Protein AF-A0A1V4V7P9-F1 (afdb_monomer_lite)

Foldseek 3Di:
DFAWKAFPVRDIDGAALWAWDDDPQIWIAGPVGDIGSDDDDSVVGDNDLRSRLVRLVVQLVVLVVVLVVLVVCVVVVVVVVVVPDDDCPVVVVVVVVSVVVNVVSVVSNVVSVLSNVQSVCCVPPCDGPNTHMDTD

Radius of gyration: 19.75 Å; chains: 1; bounding box: 47×35×51 Å

Sequence (136 aa):
MALSLRLATGEIRTYRTSYPSWGENPSYHTECGKLWPNCPEQKEECDHLECALRAAKKEATQCLMFLVFCLLISIVGRASLLGIISEGGWLILILIFNVLIFIFMIYALYKERQEMNELSEYKNRGTIGGIKAFKI

Structure (mmCIF, N/CA/C/O backbone):
data_AF-A0A1V4V7P9-F1
#
_entry.id   AF-A0A1V4V7P9-F1
#
loop_
_atom_site.group_PDB
_atom_site.id
_atom_site.type_symbol
_atom_site.label_atom_id
_atom_site.label_alt_id
_atom_site.label_comp_id
_atom_site.label_asym_id
_atom_site.label_entity_id
_atom_site.label_seq_id
_atom_site.pdbx_PDB_ins_code
_atom_site.Cartn_x
_atom_site.Cartn_y
_atom_site.Cartn_z
_atom_site.occupancy
_atom_site.B_iso_or_equiv
_atom_site.auth_seq_id
_atom_site.auth_comp_id
_atom_site.auth_asym_id
_atom_site.auth_atom_id
_atom_site.pdbx_PDB_model_num
ATOM 1 N N . MET A 1 1 ? -2.172 4.739 16.761 1.00 70.56 1 MET A N 1
ATOM 2 C CA . MET A 1 1 ? -2.519 3.389 16.304 1.00 70.56 1 MET A CA 1
ATOM 3 C C . MET A 1 1 ? -3.038 3.479 14.887 1.00 70.56 1 MET A C 1
ATOM 5 O O . MET A 1 1 ? -3.922 4.286 14.653 1.00 70.56 1 MET A O 1
ATOM 9 N N . ALA A 1 2 ? -2.490 2.685 13.973 1.00 82.06 2 ALA A N 1
ATOM 10 C CA . ALA A 1 2 ? -2.982 2.505 12.616 1.00 82.06 2 ALA A CA 1
ATOM 11 C C . ALA A 1 2 ? -4.371 1.853 12.632 1.00 82.06 2 ALA A C 1
ATOM 13 O O . ALA A 1 2 ? -4.731 1.153 13.587 1.00 82.06 2 ALA A O 1
ATOM 14 N N . LEU A 1 3 ? -5.148 2.062 11.570 1.00 88.94 3 LEU A N 1
ATOM 15 C CA . LEU A 1 3 ? -6.485 1.492 11.466 1.00 88.94 3 LEU A CA 1
ATOM 16 C C . LEU A 1 3 ? -6.389 -0.035 11.404 1.00 88.94 3 LEU A C 1
ATOM 18 O O . LEU A 1 3 ? -5.845 -0.595 10.454 1.00 88.94 3 LEU A O 1
ATOM 22 N N . SER A 1 4 ? -6.957 -0.700 12.405 1.00 91.19 4 SER A N 1
ATOM 23 C CA . SER A 1 4 ? -6.986 -2.156 12.498 1.00 91.19 4 SER A CA 1
ATOM 24 C C . SER A 1 4 ? -8.428 -2.642 12.400 1.00 91.19 4 SER A C 1
ATOM 26 O O . SER A 1 4 ? -9.297 -2.211 13.159 1.00 91.19 4 SER A O 1
ATOM 28 N N . LEU A 1 5 ? -8.697 -3.523 11.439 1.00 91.38 5 LEU A N 1
ATOM 29 C CA . LEU A 1 5 ? -10.010 -4.113 11.203 1.00 91.38 5 LEU A CA 1
ATOM 30 C C . LEU A 1 5 ? -9.922 -5.620 11.435 1.00 91.38 5 LEU A C 1
ATOM 32 O O . LEU A 1 5 ? -9.127 -6.315 10.804 1.00 91.38 5 LEU A O 1
ATOM 36 N N . ARG A 1 6 ? -10.748 -6.134 12.346 1.00 93.12 6 ARG A N 1
ATOM 37 C CA . ARG A 1 6 ? -10.876 -7.563 12.621 1.00 93.12 6 ARG A CA 1
ATOM 38 C C . ARG A 1 6 ? -12.047 -8.136 11.837 1.00 93.12 6 ARG A C 1
ATOM 40 O O . ARG A 1 6 ? -13.188 -7.721 12.035 1.00 93.12 6 ARG A O 1
ATOM 47 N N . LEU A 1 7 ? -11.778 -9.103 10.972 1.00 92.50 7 LEU A N 1
ATOM 48 C CA . LEU A 1 7 ? -12.803 -9.863 10.270 1.00 92.50 7 LEU A CA 1
ATOM 49 C C . LEU A 1 7 ? -13.509 -10.815 11.246 1.00 92.50 7 LEU A C 1
ATOM 51 O O . LEU A 1 7 ? -12.924 -11.276 12.228 1.00 92.50 7 LEU A O 1
ATOM 55 N N . ALA A 1 8 ? -14.757 -11.175 10.948 1.00 90.81 8 ALA A N 1
ATOM 56 C CA . ALA A 1 8 ? -15.519 -12.169 11.708 1.00 90.81 8 ALA A CA 1
ATOM 57 C C . ALA A 1 8 ? -14.839 -13.553 11.745 1.00 90.81 8 ALA A C 1
ATOM 59 O O . ALA A 1 8 ? -15.087 -14.335 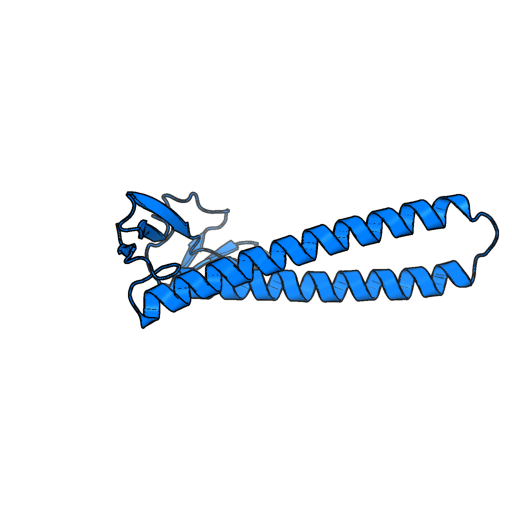12.657 1.00 90.81 8 ALA A O 1
ATOM 60 N N . THR A 1 9 ? -13.948 -13.835 10.790 1.00 91.00 9 THR A N 1
ATOM 61 C CA . THR A 1 9 ? -13.082 -15.025 10.766 1.00 91.00 9 THR A CA 1
ATOM 62 C C . THR A 1 9 ? -11.982 -14.999 11.831 1.00 91.00 9 THR A C 1
ATOM 64 O O . THR A 1 9 ? -11.356 -16.021 12.088 1.00 91.00 9 THR A O 1
ATOM 67 N N . GLY A 1 10 ? -11.734 -13.846 12.457 1.00 89.69 10 GLY A N 1
ATOM 68 C CA . GLY A 1 10 ? -10.667 -13.631 13.430 1.00 89.69 10 GLY A CA 1
ATOM 69 C C . GLY A 1 10 ? -9.395 -13.013 12.847 1.00 89.69 10 GLY A C 1
ATOM 70 O O . GLY A 1 10 ? -8.548 -12.588 13.630 1.00 89.69 10 GLY A O 1
ATOM 71 N N . GLU A 1 11 ? -9.275 -12.911 11.520 1.00 92.75 11 GLU A N 1
ATOM 72 C CA . GLU A 1 11 ? -8.147 -12.256 10.842 1.00 92.75 11 GLU A CA 1
ATOM 73 C C . GLU A 1 11 ? -8.128 -10.752 11.150 1.00 92.75 11 GLU A C 1
ATOM 75 O O . GLU A 1 11 ? -9.165 -10.091 11.106 1.00 92.75 11 GLU A O 1
ATOM 80 N N . ILE A 1 12 ? -6.953 -10.208 11.469 1.00 91.94 12 ILE A N 1
ATOM 81 C CA . ILE A 1 12 ? -6.759 -8.777 11.720 1.00 91.94 12 ILE A CA 1
ATOM 82 C C . ILE A 1 12 ? -5.987 -8.189 10.547 1.00 91.94 12 ILE A C 1
ATOM 84 O O . ILE A 1 12 ? -4.884 -8.639 10.241 1.00 91.94 12 ILE A O 1
ATOM 88 N N . ARG A 1 13 ? -6.556 -7.159 9.923 1.00 89.88 13 ARG A N 1
ATOM 89 C CA . ARG A 1 13 ? -5.915 -6.381 8.863 1.00 89.88 13 ARG A CA 1
ATOM 90 C C . ARG A 1 13 ? -5.586 -4.993 9.364 1.00 89.88 13 ARG A C 1
ATOM 92 O O . ARG A 1 13 ? -6.443 -4.321 9.936 1.00 89.88 13 ARG A O 1
ATOM 99 N N . THR A 1 14 ? -4.346 -4.578 9.153 1.00 90.75 14 THR A N 1
ATOM 100 C CA . THR A 1 14 ? -3.857 -3.256 9.530 1.00 90.75 14 THR A CA 1
ATOM 101 C C . THR A 1 14 ? -3.612 -2.433 8.277 1.00 90.75 14 THR A C 1
ATOM 103 O O . THR A 1 14 ? -2.972 -2.893 7.334 1.00 90.75 14 THR A O 1
ATOM 106 N N . TYR A 1 15 ? -4.139 -1.215 8.269 1.00 90.81 15 TYR A N 1
ATOM 107 C CA . TYR A 1 15 ? -4.045 -0.292 7.146 1.00 90.81 15 TYR A CA 1
ATOM 108 C C . TYR A 1 15 ? -3.296 0.956 7.583 1.00 90.81 15 TYR A C 1
ATOM 110 O O . TYR A 1 15 ? -3.566 1.510 8.656 1.00 90.81 15 TYR A O 1
ATOM 118 N N . ARG A 1 16 ? -2.369 1.410 6.737 1.00 89.38 16 ARG A N 1
ATOM 119 C CA . ARG A 1 16 ? -1.677 2.676 6.960 1.00 89.38 16 ARG A CA 1
ATOM 120 C C . ARG A 1 16 ? -2.635 3.842 6.797 1.00 89.38 16 ARG A C 1
ATOM 122 O O . ARG A 1 16 ? -3.527 3.840 5.955 1.00 89.38 16 ARG A O 1
ATOM 129 N N . THR A 1 17 ? -2.426 4.852 7.622 1.00 91.69 17 THR A N 1
ATOM 130 C CA . THR A 1 17 ? -3.213 6.093 7.622 1.00 91.69 17 THR A CA 1
ATOM 131 C C . THR A 1 17 ? -2.378 7.324 7.327 1.00 91.69 17 THR A C 1
ATOM 133 O O . THR A 1 17 ? -2.924 8.388 7.025 1.00 91.69 17 THR A O 1
ATOM 136 N N . SER A 1 18 ? -1.057 7.175 7.402 1.00 90.94 18 SER A N 1
ATOM 137 C CA . SER A 1 18 ? -0.103 8.195 7.016 1.00 90.94 18 SER A CA 1
ATOM 138 C C . SER A 1 18 ? 0.239 8.066 5.533 1.00 90.94 18 SER A C 1
ATOM 140 O O . SER A 1 18 ? 0.248 6.974 4.971 1.00 90.94 18 SER A O 1
ATOM 142 N N . TYR A 1 19 ? 0.517 9.191 4.883 1.00 87.62 19 TYR A N 1
ATOM 143 C CA . TYR A 1 19 ? 1.035 9.206 3.521 1.00 87.62 19 TYR A CA 1
ATOM 144 C C . TYR A 1 19 ? 2.205 10.180 3.400 1.00 87.62 19 TYR A C 1
ATOM 146 O O . TYR A 1 19 ? 2.208 11.229 4.059 1.00 87.62 19 TYR A O 1
ATOM 154 N N . PRO A 1 20 ? 3.183 9.891 2.526 1.00 87.50 20 PRO A N 1
ATOM 155 C CA . PRO A 1 20 ? 4.318 10.774 2.344 1.00 87.50 20 PRO A CA 1
ATOM 156 C C . PRO A 1 20 ? 3.905 12.064 1.622 1.00 87.50 20 PRO A C 1
ATOM 158 O O . PRO A 1 20 ? 3.046 12.097 0.722 1.00 87.50 20 PRO A O 1
ATOM 161 N N . SER A 1 21 ? 4.541 13.154 2.024 1.00 85.56 21 SER A N 1
ATOM 162 C CA . SER A 1 21 ? 4.605 14.410 1.294 1.00 85.56 21 SER A CA 1
ATOM 163 C C . SER A 1 21 ? 6.049 14.636 0.882 1.00 85.56 21 SER A C 1
ATOM 165 O O . SER A 1 21 ? 6.949 14.703 1.719 1.00 85.56 21 SER A O 1
ATOM 167 N N . TRP A 1 22 ? 6.260 14.700 -0.428 1.00 79.06 22 TRP A N 1
ATOM 168 C CA . TRP A 1 22 ? 7.569 14.898 -1.030 1.00 79.06 22 TRP A CA 1
ATOM 169 C C . TRP A 1 22 ? 7.788 16.402 -1.214 1.00 79.06 22 TRP A C 1
ATOM 171 O O . TRP A 1 22 ? 7.005 17.062 -1.895 1.00 79.06 22 TRP A O 1
ATOM 181 N N . GLY A 1 23 ? 8.824 16.940 -0.578 1.00 76.00 23 GLY A N 1
ATOM 182 C CA . GLY A 1 23 ? 9.193 18.355 -0.599 1.00 76.00 23 GLY A CA 1
ATOM 183 C C . GLY A 1 23 ? 10.585 18.556 -0.003 1.00 76.00 23 GLY A C 1
ATOM 184 O O . GLY A 1 23 ? 11.276 17.578 0.275 1.00 76.00 23 GLY A O 1
ATOM 185 N N . GLU A 1 24 ? 10.979 19.812 0.215 1.00 75.94 24 GLU A N 1
ATOM 186 C CA . GLU A 1 24 ? 12.290 20.173 0.789 1.00 75.94 24 GLU A CA 1
ATOM 187 C C . GLU A 1 24 ? 12.526 19.518 2.164 1.00 75.94 24 GLU A C 1
ATOM 189 O O . GLU A 1 24 ? 13.648 19.144 2.486 1.00 75.94 24 GLU A O 1
ATOM 194 N N . ASN A 1 25 ? 11.445 19.275 2.917 1.00 80.75 25 ASN A N 1
ATOM 195 C CA . ASN A 1 25 ? 11.436 18.448 4.122 1.00 80.75 25 ASN A CA 1
ATOM 196 C C . ASN A 1 25 ? 10.408 17.312 3.965 1.00 80.75 25 ASN A C 1
ATOM 198 O O . ASN A 1 25 ? 9.205 17.557 4.146 1.00 80.75 25 ASN A O 1
ATOM 202 N N . PRO A 1 26 ? 10.833 16.084 3.599 1.00 83.81 26 PRO A N 1
ATOM 203 C CA . PRO A 1 26 ? 9.915 14.962 3.477 1.00 83.81 26 P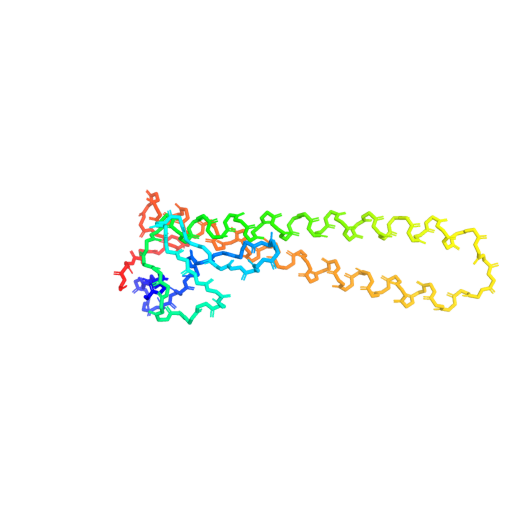RO A CA 1
ATOM 204 C C . PRO A 1 26 ? 9.259 14.700 4.830 1.00 83.81 26 PRO A C 1
ATOM 206 O O . PRO A 1 26 ? 9.929 14.598 5.852 1.00 83.81 26 PRO A O 1
ATOM 209 N N . SER A 1 27 ? 7.935 14.628 4.834 1.00 88.88 27 SER A N 1
ATOM 210 C CA . SER A 1 27 ? 7.149 14.427 6.050 1.00 88.88 27 SER A CA 1
ATOM 211 C C . SER A 1 27 ? 5.938 13.554 5.765 1.00 88.88 27 SER A C 1
ATOM 213 O O . SER A 1 27 ? 5.485 13.418 4.626 1.00 88.88 27 SER A O 1
ATOM 215 N N . TYR A 1 28 ? 5.428 12.920 6.811 1.00 87.62 28 TYR A N 1
ATOM 216 C CA . TYR A 1 28 ? 4.254 12.066 6.752 1.00 87.62 28 TYR A CA 1
ATOM 217 C C . TYR A 1 28 ? 3.064 12.833 7.291 1.00 87.62 28 TYR A C 1
ATOM 219 O O . TYR A 1 28 ? 3.125 13.413 8.373 1.00 87.62 28 TYR A O 1
ATOM 227 N N . HIS A 1 29 ? 1.978 12.832 6.530 1.00 89.56 29 HIS A N 1
ATOM 228 C CA . HIS A 1 29 ? 0.759 13.543 6.881 1.00 89.56 29 HIS A CA 1
ATOM 229 C C . HIS A 1 29 ? -0.403 12.570 6.984 1.00 89.56 29 HIS A C 1
ATOM 231 O O . HIS A 1 29 ? -0.449 11.545 6.307 1.00 89.56 29 HIS A O 1
ATOM 237 N N . THR A 1 30 ? -1.376 12.945 7.797 1.00 89.06 30 THR A N 1
ATOM 238 C CA . THR A 1 30 ? -2.712 12.349 7.812 1.00 89.06 30 THR A CA 1
ATOM 239 C C . THR A 1 30 ? -3.728 13.409 7.438 1.00 89.06 30 THR A C 1
ATOM 241 O O . THR A 1 30 ? -3.482 14.607 7.587 1.00 89.06 30 THR A O 1
ATOM 244 N N . GLU A 1 31 ? -4.904 12.976 6.997 1.00 87.25 31 GLU A N 1
ATOM 245 C CA . GLU A 1 31 ? -5.975 13.924 6.709 1.00 87.25 31 GLU A CA 1
ATOM 246 C C . GLU A 1 31 ? -6.481 14.634 7.975 1.00 87.25 31 GLU A 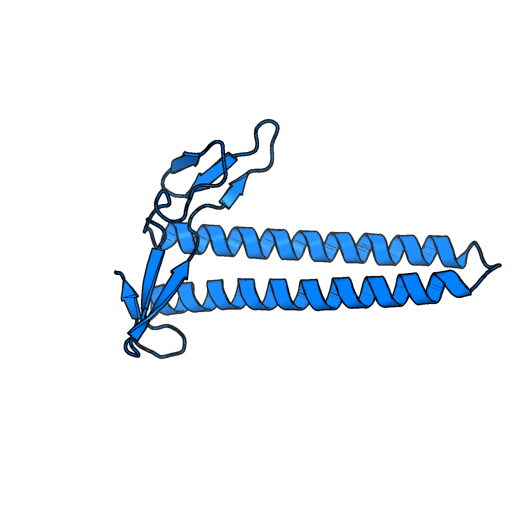C 1
ATOM 248 O O . GLU A 1 31 ? -6.831 15.808 7.935 1.00 87.25 31 GLU A O 1
ATOM 253 N N . CYS A 1 32 ? -6.424 13.967 9.131 1.00 87.62 32 CYS A N 1
ATOM 254 C CA . CYS A 1 32 ? -6.799 14.559 10.414 1.00 87.62 32 CYS A CA 1
ATOM 255 C C . CYS A 1 32 ? -5.781 15.580 10.960 1.00 87.62 32 CYS A C 1
ATOM 257 O O . CYS A 1 32 ? -5.877 15.973 12.119 1.00 87.62 32 CYS A O 1
ATOM 259 N N . GLY A 1 33 ? -4.783 15.981 10.166 1.00 86.75 33 GLY A N 1
ATOM 260 C CA . GLY A 1 33 ? -3.852 17.056 10.507 1.00 86.75 33 GLY A CA 1
ATOM 261 C C . GLY A 1 33 ? -2.650 16.644 11.359 1.00 86.75 33 GLY A C 1
ATOM 262 O O . GLY A 1 33 ? -1.887 17.517 11.766 1.00 86.75 33 GLY A O 1
ATOM 263 N N . LYS A 1 34 ? -2.429 15.346 11.620 1.00 87.50 34 LYS A N 1
ATOM 264 C CA . LYS A 1 34 ? -1.174 14.899 12.249 1.00 87.50 34 LYS A CA 1
ATOM 265 C C . LYS A 1 34 ? -0.045 14.882 11.225 1.00 87.50 34 LYS A C 1
ATOM 267 O O . LYS A 1 34 ? -0.252 14.454 10.083 1.00 87.50 34 LYS A O 1
ATOM 272 N N . LEU A 1 35 ? 1.130 15.315 11.674 1.00 89.75 35 LEU A N 1
ATOM 273 C CA . LEU A 1 35 ? 2.347 15.419 10.886 1.00 89.75 35 LEU A CA 1
ATOM 274 C C . LEU A 1 35 ? 3.507 14.766 11.634 1.00 89.75 35 LEU A C 1
ATOM 276 O O . LEU A 1 35 ? 3.686 15.011 12.826 1.00 89.75 35 LEU A O 1
ATOM 280 N N . TRP A 1 36 ? 4.304 13.982 10.916 1.00 90.69 36 TRP A N 1
ATOM 281 C CA . TRP A 1 36 ? 5.534 13.389 11.428 1.00 90.69 36 TRP A CA 1
ATOM 282 C C . TRP A 1 36 ? 6.710 13.736 10.514 1.00 90.69 36 TRP A C 1
ATOM 284 O O . TRP A 1 36 ? 6.568 13.676 9.291 1.00 90.69 36 TRP A O 1
ATOM 294 N N . PRO A 1 37 ? 7.880 14.077 11.080 1.00 87.81 37 PRO A N 1
ATOM 295 C CA . PRO A 1 37 ? 9.086 14.315 10.290 1.00 87.81 37 PRO A CA 1
ATOM 296 C C . PRO A 1 37 ? 9.644 13.019 9.685 1.00 87.81 37 PRO A C 1
ATOM 298 O O . PRO A 1 37 ? 10.243 13.047 8.620 1.00 87.81 37 PRO A O 1
ATOM 301 N N . ASN A 1 38 ? 9.415 11.878 10.338 1.00 87.38 38 ASN A N 1
ATOM 302 C CA . ASN A 1 38 ? 9.860 10.559 9.893 1.00 87.38 38 ASN A CA 1
ATOM 303 C C . ASN A 1 38 ? 8.661 9.638 9.652 1.00 87.38 38 ASN A C 1
ATOM 305 O O . ASN A 1 38 ? 7.543 9.957 10.054 1.00 87.38 38 ASN A O 1
ATOM 309 N N . CYS A 1 39 ? 8.906 8.494 9.004 1.00 85.25 39 CYS A N 1
ATOM 310 C CA . CYS A 1 39 ? 7.895 7.451 8.827 1.00 85.25 39 CYS A CA 1
ATOM 311 C C . CYS A 1 39 ? 7.392 7.004 10.209 1.00 85.25 39 CYS A C 1
ATOM 313 O O . CYS A 1 39 ? 8.203 6.476 10.976 1.00 85.25 39 CYS A O 1
ATOM 315 N N . PRO A 1 40 ? 6.113 7.247 10.553 1.00 87.31 40 PRO A N 1
ATOM 316 C CA . PRO A 1 40 ? 5.597 6.901 11.866 1.00 87.31 40 PRO A CA 1
ATOM 317 C C . PRO A 1 40 ? 5.525 5.385 12.019 1.00 87.31 40 PRO A C 1
ATOM 319 O O . PRO A 1 40 ? 5.230 4.650 11.070 1.00 87.31 40 PRO A O 1
ATOM 322 N N . GLU A 1 41 ? 5.745 4.899 13.236 1.00 87.75 41 GLU A N 1
ATOM 323 C CA . GLU A 1 41 ? 5.444 3.501 13.525 1.00 87.75 41 GLU A CA 1
ATOM 324 C C . GLU A 1 41 ? 3.927 3.266 13.482 1.00 87.75 41 GLU A C 1
ATOM 326 O O . GLU A 1 41 ? 3.127 4.153 13.791 1.00 87.75 41 GLU A O 1
ATOM 331 N N . GLN A 1 42 ? 3.498 2.029 13.201 1.00 83.31 42 GLN A N 1
ATOM 332 C CA . GLN A 1 42 ? 2.070 1.665 13.189 1.00 83.31 42 GLN A CA 1
ATOM 333 C C . GLN A 1 42 ? 1.341 2.057 14.487 1.00 83.31 42 GLN A C 1
ATOM 335 O O . GLN A 1 42 ? 0.139 2.305 14.490 1.00 83.31 42 GLN A O 1
ATOM 340 N N . LYS A 1 43 ? 2.041 2.132 15.622 1.00 83.75 43 LYS A N 1
ATOM 341 C CA . LYS A 1 43 ? 1.450 2.534 16.907 1.00 83.75 43 LYS A CA 1
ATOM 342 C C . LYS A 1 43 ? 1.194 4.037 17.009 1.00 83.75 43 LYS A C 1
ATOM 344 O O . LYS A 1 43 ? 0.297 4.433 17.751 1.00 83.75 43 LYS A O 1
ATOM 349 N N . GLU A 1 44 ? 1.914 4.856 16.255 1.00 83.94 44 GLU A N 1
ATOM 350 C CA . GLU A 1 44 ? 1.856 6.322 16.306 1.00 83.94 44 GLU A CA 1
ATOM 351 C C . GLU A 1 44 ? 0.805 6.905 15.360 1.00 83.94 44 GLU A C 1
ATOM 353 O O . GLU A 1 44 ? 0.282 7.991 15.608 1.00 83.94 44 GLU A O 1
ATOM 358 N N . GLU A 1 45 ? 0.448 6.147 14.323 1.00 88.50 45 GLU A N 1
ATOM 359 C CA . GLU A 1 45 ? -0.542 6.506 13.304 1.00 88.50 45 GLU A CA 1
ATOM 360 C C . GLU A 1 45 ? -1.950 6.813 13.867 1.00 88.50 45 GLU A C 1
ATOM 362 O O . GLU A 1 45 ? -2.195 6.701 15.070 1.00 88.50 45 GLU A O 1
ATOM 367 N N . CYS A 1 46 ? -2.900 7.253 13.038 1.00 89.00 46 CYS A N 1
ATOM 368 C CA . CYS A 1 46 ? -4.288 7.456 13.470 1.00 89.00 46 CYS A CA 1
ATOM 369 C C . CYS A 1 46 ? -5.188 6.281 13.069 1.00 89.00 46 CYS A C 1
ATOM 371 O O . CYS A 1 46 ? -4.878 5.502 12.177 1.00 89.00 46 CYS A O 1
ATOM 373 N N . ASP A 1 47 ? -6.319 6.148 13.749 1.00 91.06 47 ASP A N 1
ATOM 374 C CA . ASP A 1 47 ? -7.287 5.063 13.577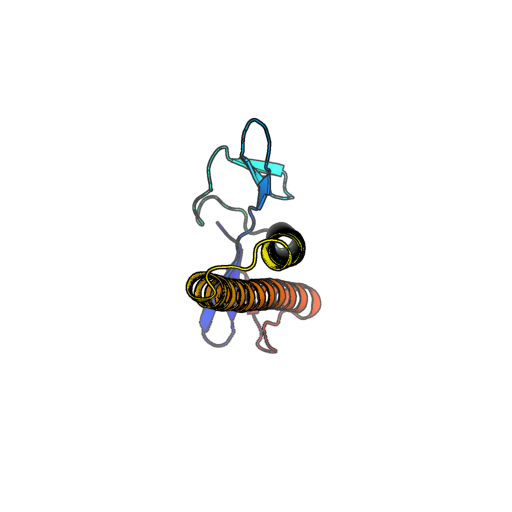 1.00 91.06 47 ASP A CA 1
ATOM 375 C C . ASP A 1 47 ? -8.526 5.535 12.790 1.00 91.06 47 ASP A C 1
ATOM 377 O O . ASP A 1 47 ? -9.592 4.910 12.810 1.00 91.06 47 ASP A O 1
ATOM 381 N N . HIS A 1 48 ? -8.416 6.677 12.111 1.00 91.31 48 HIS A N 1
ATOM 382 C CA . HIS A 1 48 ? -9.492 7.252 11.317 1.00 91.31 48 HIS A CA 1
ATOM 383 C C . HIS A 1 48 ? -9.596 6.540 9.965 1.00 91.31 48 HIS A C 1
ATOM 385 O O . HIS A 1 48 ? -8.644 6.518 9.183 1.00 91.31 48 HIS A O 1
ATOM 391 N N . LEU A 1 49 ? -10.790 6.025 9.654 1.00 90.12 49 LEU A N 1
ATOM 392 C CA . LEU A 1 49 ? -11.074 5.365 8.375 1.00 90.12 49 LEU A CA 1
ATOM 393 C C . LEU A 1 49 ? -10.817 6.284 7.171 1.00 90.12 49 LEU A C 1
ATOM 395 O O . LEU A 1 49 ? -10.328 5.838 6.137 1.00 90.12 49 LEU A O 1
ATOM 399 N N . GLU A 1 50 ? -11.118 7.574 7.308 1.00 90.75 50 GLU A N 1
ATOM 400 C CA . GLU A 1 50 ? -10.906 8.565 6.247 1.00 90.75 50 GLU A CA 1
ATOM 401 C C . GLU A 1 50 ? -9.418 8.785 5.958 1.00 90.75 50 GLU A C 1
ATOM 403 O O . GLU A 1 50 ? -9.021 8.847 4.794 1.00 90.75 50 GLU A O 1
ATOM 408 N N . CYS A 1 51 ? -8.577 8.778 6.999 1.00 90.44 51 CYS A N 1
ATOM 409 C CA . CYS A 1 51 ? -7.128 8.861 6.836 1.00 90.44 51 CYS A CA 1
ATOM 410 C C . CYS A 1 51 ? -6.575 7.624 6.116 1.00 90.44 51 CYS A C 1
ATOM 412 O O . CYS A 1 51 ? -5.774 7.785 5.199 1.00 90.44 51 CYS A O 1
ATOM 414 N N . ALA A 1 52 ? -7.058 6.420 6.450 1.00 90.56 52 ALA A N 1
ATOM 415 C CA . ALA A 1 52 ? -6.691 5.191 5.737 1.00 90.56 52 ALA A CA 1
ATOM 416 C C . ALA A 1 52 ? -7.088 5.238 4.252 1.00 90.56 52 ALA A C 1
ATOM 418 O O . ALA A 1 52 ? -6.277 4.967 3.370 1.00 90.56 52 ALA A O 1
ATOM 419 N N . LEU A 1 53 ? -8.325 5.656 3.953 1.00 91.25 53 LEU A N 1
ATOM 420 C CA . LEU A 1 53 ? -8.807 5.791 2.574 1.00 91.25 53 LEU A CA 1
ATOM 421 C C . LEU A 1 53 ? -7.988 6.805 1.773 1.00 91.25 53 LEU A C 1
ATOM 423 O O . LEU A 1 53 ? -7.686 6.585 0.598 1.00 91.25 53 LEU A O 1
ATOM 427 N N . ARG A 1 54 ? -7.648 7.938 2.393 1.00 91.12 54 ARG A N 1
ATOM 428 C CA . ARG A 1 54 ? -6.882 8.995 1.736 1.00 91.12 54 ARG A CA 1
ATOM 429 C C . ARG A 1 54 ? -5.428 8.587 1.514 1.00 91.12 54 ARG A C 1
ATOM 431 O O . ARG A 1 54 ? -4.900 8.901 0.446 1.00 91.12 54 ARG A O 1
ATOM 438 N N . ALA A 1 55 ? -4.825 7.862 2.456 1.00 90.12 55 ALA A N 1
ATOM 439 C CA . ALA A 1 55 ? -3.498 7.275 2.302 1.00 90.12 55 ALA A CA 1
ATOM 440 C C . ALA A 1 55 ? -3.460 6.283 1.130 1.00 90.12 55 ALA A C 1
ATOM 442 O O . ALA A 1 55 ? -2.746 6.543 0.160 1.00 90.12 55 ALA A O 1
ATOM 443 N N . ALA A 1 56 ? -4.336 5.272 1.132 1.00 89.25 56 ALA A N 1
ATOM 444 C CA . ALA A 1 56 ? -4.426 4.274 0.060 1.00 89.25 56 ALA A CA 1
ATOM 445 C C . ALA A 1 56 ? -4.668 4.911 -1.322 1.00 89.25 56 ALA A C 1
ATOM 447 O O . ALA A 1 56 ? -4.045 4.559 -2.323 1.00 89.25 56 ALA A O 1
ATOM 448 N N . LYS A 1 57 ? -5.535 5.933 -1.402 1.00 89.19 57 LYS A N 1
ATOM 449 C CA . LYS A 1 57 ? -5.761 6.667 -2.658 1.00 89.19 57 LYS A CA 1
ATOM 450 C C . LYS A 1 57 ? -4.493 7.371 -3.154 1.00 89.19 57 LYS A C 1
ATOM 452 O O . LYS A 1 57 ? -4.249 7.426 -4.365 1.00 89.19 57 LYS A O 1
ATOM 457 N N . LYS A 1 58 ? -3.711 7.959 -2.245 1.00 87.75 58 LYS A N 1
ATOM 458 C CA . LYS A 1 58 ? -2.490 8.688 -2.598 1.00 87.75 58 LYS A CA 1
ATOM 459 C C . LYS A 1 58 ? -1.389 7.726 -3.045 1.00 87.75 58 LYS A C 1
ATOM 461 O O . LYS A 1 58 ? -0.759 8.002 -4.064 1.00 87.75 58 LYS A O 1
ATOM 466 N N . GLU A 1 59 ? -1.227 6.596 -2.362 1.00 85.06 59 GLU A N 1
ATOM 467 C CA . GLU A 1 59 ? -0.276 5.535 -2.725 1.00 85.06 59 GLU A CA 1
ATOM 468 C C . GLU A 1 59 ? -0.611 4.920 -4.093 1.00 85.06 59 GLU A C 1
ATOM 470 O O . GLU A 1 59 ? 0.253 4.870 -4.973 1.00 85.06 59 GLU A O 1
ATOM 475 N N . ALA A 1 60 ? -1.885 4.605 -4.355 1.00 84.81 60 ALA A N 1
ATOM 476 C CA . ALA A 1 60 ? -2.331 4.133 -5.668 1.00 84.81 60 ALA A CA 1
ATOM 477 C C . ALA A 1 60 ? -2.037 5.145 -6.794 1.00 84.81 60 ALA A C 1
ATOM 479 O O . ALA A 1 60 ? -1.593 4.774 -7.883 1.00 84.81 60 ALA A O 1
ATOM 480 N N . THR A 1 61 ? -2.251 6.440 -6.534 1.00 85.69 61 THR A N 1
ATOM 481 C CA . THR A 1 61 ? -1.971 7.506 -7.512 1.00 85.69 61 THR A CA 1
ATOM 482 C C . THR A 1 61 ? -0.469 7.655 -7.764 1.00 85.69 61 THR A C 1
ATOM 484 O O . THR A 1 61 ? -0.053 7.828 -8.908 1.00 85.69 61 THR A O 1
ATOM 487 N N . GLN A 1 62 ? 0.357 7.560 -6.719 1.00 83.06 62 GLN A N 1
ATOM 488 C CA . GLN A 1 62 ? 1.816 7.604 -6.840 1.00 83.06 62 GLN A CA 1
ATOM 489 C C . GLN A 1 62 ? 2.357 6.406 -7.627 1.00 83.06 62 GLN A C 1
ATOM 491 O O . GLN A 1 62 ? 3.148 6.604 -8.549 1.00 83.06 62 GLN A O 1
ATOM 496 N N . CYS A 1 63 ? 1.876 5.192 -7.346 1.00 82.94 63 CYS A N 1
ATOM 497 C CA . CYS A 1 63 ? 2.226 4.001 -8.122 1.00 82.94 63 CYS A CA 1
ATOM 498 C C . CYS A 1 63 ? 1.829 4.142 -9.598 1.00 82.94 63 CYS A C 1
ATOM 500 O O . CYS A 1 63 ? 2.600 3.766 -10.481 1.00 82.94 63 CYS A O 1
ATOM 502 N N . LEU A 1 64 ? 0.658 4.725 -9.885 1.00 83.69 64 LEU A N 1
ATOM 503 C CA . LEU A 1 64 ? 0.199 4.948 -11.257 1.00 83.69 64 LEU A CA 1
ATOM 504 C C . LEU A 1 64 ? 1.099 5.949 -11.992 1.00 83.69 64 LEU A C 1
ATOM 506 O O . LEU A 1 64 ? 1.519 5.684 -13.116 1.00 83.69 64 LEU A O 1
ATOM 510 N N . MET A 1 65 ? 1.422 7.080 -11.357 1.00 83.62 65 MET A N 1
ATOM 511 C CA . MET A 1 65 ? 2.330 8.077 -11.936 1.00 83.62 65 MET A CA 1
ATOM 512 C C . MET A 1 65 ? 3.718 7.490 -12.196 1.00 83.62 65 MET A C 1
ATOM 514 O O . MET A 1 65 ? 4.281 7.711 -13.267 1.00 83.62 65 MET A O 1
ATOM 518 N N . PHE A 1 66 ? 4.250 6.707 -11.254 1.00 83.56 66 PHE A N 1
ATOM 519 C CA . PHE A 1 66 ? 5.540 6.044 -11.422 1.00 83.56 66 PHE A CA 1
ATOM 520 C C . PHE A 1 66 ? 5.513 5.031 -12.574 1.00 83.56 66 PHE A C 1
ATOM 522 O O . PHE A 1 66 ? 6.436 5.005 -13.384 1.00 83.56 66 PHE A O 1
ATOM 529 N N . LEU A 1 67 ? 4.425 4.266 -12.731 1.00 83.31 67 LEU A N 1
ATOM 530 C CA . LEU A 1 67 ? 4.254 3.357 -13.867 1.00 83.31 67 LEU A CA 1
ATOM 531 C C . LEU A 1 67 ? 4.275 4.108 -15.204 1.00 83.31 67 LEU A C 1
ATOM 533 O O . LEU A 1 67 ? 4.974 3.693 -16.130 1.00 83.31 67 LEU A O 1
ATOM 537 N N . VAL A 1 68 ? 3.534 5.216 -15.311 1.00 85.06 68 VAL A N 1
ATOM 538 C CA . VAL A 1 68 ? 3.512 6.047 -16.527 1.00 85.06 68 VAL A CA 1
ATOM 539 C C . VAL A 1 68 ? 4.908 6.593 -16.832 1.00 85.06 68 VAL A C 1
ATOM 541 O O . VAL A 1 68 ? 5.355 6.534 -17.976 1.00 85.06 68 VAL A O 1
ATOM 544 N N . PHE A 1 69 ? 5.628 7.062 -15.813 1.00 86.19 69 PHE A N 1
ATOM 545 C CA . PHE A 1 69 ? 6.997 7.549 -15.955 1.00 86.19 69 PHE A CA 1
ATOM 546 C C . PHE A 1 69 ? 7.963 6.458 -16.443 1.00 86.19 69 PHE A C 1
ATOM 548 O O . PHE A 1 69 ? 8.709 6.680 -17.398 1.00 86.19 69 PHE A O 1
ATOM 555 N N . CYS A 1 70 ? 7.908 5.256 -15.859 1.00 83.12 70 CYS A N 1
ATOM 556 C CA . CYS A 1 70 ? 8.708 4.118 -16.311 1.00 83.12 70 CYS A CA 1
ATOM 557 C C . CYS A 1 70 ? 8.407 3.751 -17.769 1.00 83.12 70 CYS A C 1
ATOM 559 O O . CYS A 1 70 ? 9.341 3.556 -18.543 1.00 83.12 70 CYS A O 1
ATOM 561 N N . LEU A 1 71 ? 7.131 3.718 -18.172 1.00 83.94 71 LEU A N 1
ATOM 562 C CA . LEU A 1 71 ? 6.750 3.451 -19.562 1.00 83.94 71 LEU A CA 1
ATOM 563 C C . LEU A 1 71 ? 7.342 4.478 -20.533 1.00 83.94 71 LEU A C 1
ATOM 565 O O . LEU A 1 71 ? 7.852 4.091 -21.585 1.00 83.94 71 LEU A O 1
ATOM 569 N N . LEU A 1 72 ? 7.323 5.766 -20.179 1.00 85.38 72 LEU A N 1
ATOM 570 C CA . LEU A 1 72 ? 7.919 6.823 -21.000 1.00 85.38 72 LEU A CA 1
ATOM 571 C C . LEU A 1 72 ? 9.431 6.626 -21.162 1.00 85.38 72 LEU A C 1
ATOM 573 O O . LEU A 1 72 ? 9.926 6.670 -22.289 1.00 85.38 72 LEU A O 1
ATOM 577 N N . ILE A 1 73 ? 10.154 6.329 -20.076 1.00 83.69 73 ILE A N 1
ATOM 578 C CA . ILE A 1 73 ? 11.594 6.024 -20.138 1.00 83.69 73 ILE A CA 1
ATOM 579 C C . ILE A 1 73 ? 11.851 4.802 -21.021 1.00 83.69 73 ILE A C 1
ATOM 581 O O . ILE A 1 73 ? 12.747 4.834 -21.864 1.00 83.69 73 ILE A O 1
ATOM 585 N N . SER A 1 74 ? 11.058 3.736 -20.882 1.00 79.94 74 SER A N 1
ATOM 586 C CA . SER A 1 74 ? 11.212 2.527 -21.694 1.00 79.94 74 SER A CA 1
ATOM 587 C C . SER A 1 74 ? 10.948 2.771 -23.184 1.00 79.94 74 SER A C 1
ATOM 589 O O . SER A 1 74 ? 11.538 2.080 -24.014 1.00 79.94 74 SER A O 1
ATOM 591 N N . ILE A 1 75 ? 10.060 3.703 -23.545 1.00 81.06 75 ILE A N 1
ATOM 592 C CA . ILE A 1 75 ? 9.779 4.069 -24.944 1.00 81.06 75 ILE A CA 1
ATOM 593 C C . ILE A 1 75 ? 10.922 4.916 -25.510 1.00 81.06 75 ILE A C 1
ATOM 595 O O . ILE A 1 75 ? 11.455 4.589 -26.570 1.00 81.06 75 ILE A O 1
ATOM 599 N N . VAL A 1 76 ? 11.339 5.959 -24.784 1.00 80.69 76 VAL A N 1
ATOM 600 C CA . VAL A 1 76 ? 12.438 6.844 -25.200 1.00 80.69 76 VAL A CA 1
ATOM 601 C C . VAL A 1 76 ? 13.745 6.062 -25.310 1.00 80.69 76 VAL A C 1
ATOM 603 O O . VAL A 1 76 ? 14.415 6.138 -26.333 1.00 80.69 76 VAL A O 1
ATOM 606 N N . GLY A 1 77 ? 14.072 5.233 -24.315 1.00 75.38 77 GLY A N 1
ATOM 607 C CA . GLY A 1 77 ? 15.274 4.400 -24.332 1.00 75.38 77 GLY A CA 1
ATOM 608 C C . GLY A 1 77 ? 15.318 3.441 -25.525 1.00 75.38 77 GLY A C 1
ATOM 609 O O . GLY A 1 77 ? 16.366 3.283 -26.147 1.00 75.38 77 GLY A O 1
ATOM 610 N N . ARG A 1 78 ? 14.174 2.852 -25.904 1.00 72.31 78 ARG A N 1
ATOM 611 C CA . ARG A 1 78 ? 14.073 2.005 -27.105 1.00 72.31 78 ARG A CA 1
ATOM 612 C C . ARG A 1 78 ? 14.270 2.793 -28.399 1.00 72.31 78 ARG A C 1
ATOM 614 O O . ARG A 1 78 ? 14.964 2.301 -29.284 1.00 72.31 78 ARG A O 1
ATOM 621 N N . ALA A 1 79 ? 13.700 3.993 -28.504 1.00 69.25 79 ALA A N 1
ATOM 622 C CA . ALA A 1 79 ? 13.887 4.857 -29.670 1.00 69.25 79 ALA A CA 1
ATOM 623 C C . ALA A 1 79 ? 15.363 5.255 -29.852 1.00 69.25 79 ALA A C 1
ATOM 625 O O . ALA A 1 79 ? 15.878 5.207 -30.966 1.00 69.25 79 ALA A O 1
ATOM 626 N N . SER A 1 80 ? 16.063 5.561 -28.755 1.00 68.50 80 SER A N 1
ATOM 627 C CA . SER A 1 80 ? 17.491 5.899 -28.766 1.00 68.50 80 SER A CA 1
ATOM 628 C C . SER A 1 80 ? 18.385 4.711 -29.143 1.00 68.50 80 SER A C 1
ATOM 630 O O . SER A 1 80 ? 19.350 4.875 -29.884 1.00 68.50 80 SER A O 1
ATOM 632 N N . LEU A 1 81 ? 18.064 3.504 -28.657 1.00 65.31 81 LEU A N 1
ATOM 633 C CA . LEU A 1 81 ? 18.851 2.288 -28.903 1.00 65.31 81 LEU A CA 1
ATOM 634 C C . LEU A 1 81 ? 18.676 1.727 -30.322 1.00 65.31 81 LEU A C 1
ATOM 636 O O . LEU A 1 81 ? 19.623 1.171 -30.871 1.00 65.31 81 LEU A O 1
ATOM 640 N N . LEU A 1 82 ? 17.509 1.911 -30.950 1.00 63.69 82 LEU A N 1
ATOM 641 C CA . LEU A 1 82 ? 17.294 1.540 -32.356 1.00 63.69 82 LEU A CA 1
ATOM 642 C C . LEU A 1 82 ? 18.193 2.329 -33.328 1.00 63.69 82 LEU A C 1
ATOM 644 O O . LEU A 1 82 ? 18.448 1.852 -34.431 1.00 63.69 82 LEU A O 1
ATOM 648 N N . GLY A 1 83 ? 18.698 3.501 -32.924 1.00 61.31 83 GLY A N 1
ATOM 649 C CA . GLY A 1 83 ? 19.652 4.295 -33.707 1.00 61.31 83 GLY A CA 1
ATOM 650 C C . GLY A 1 83 ? 21.118 3.860 -33.572 1.00 61.31 83 GLY A C 1
ATOM 651 O O . GLY A 1 83 ? 21.945 4.287 -34.373 1.00 61.31 83 GLY A O 1
ATOM 652 N N . ILE A 1 84 ? 21.453 3.018 -32.587 1.00 63.31 84 ILE A N 1
ATOM 653 C CA . ILE A 1 84 ? 22.830 2.625 -32.238 1.00 63.31 84 ILE A CA 1
ATOM 654 C C . ILE A 1 84 ? 22.926 1.096 -32.318 1.00 63.31 84 ILE A C 1
ATOM 656 O O . ILE A 1 84 ? 23.040 0.389 -31.320 1.00 63.31 84 ILE A O 1
ATOM 660 N N . ILE A 1 85 ? 22.802 0.549 -33.525 1.00 6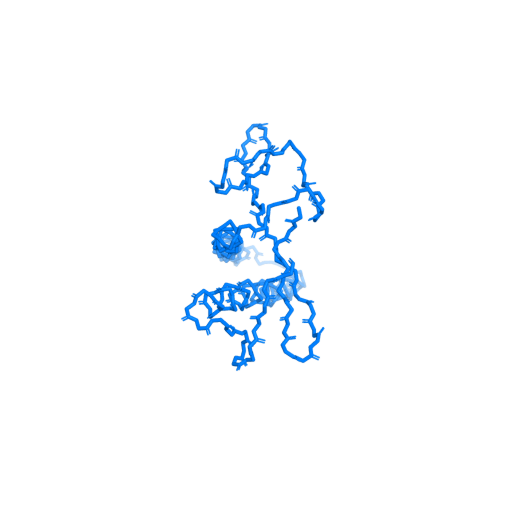3.38 85 ILE A N 1
ATOM 661 C CA . ILE A 1 85 ? 22.938 -0.891 -33.760 1.00 63.38 85 ILE A CA 1
ATOM 662 C C . ILE A 1 85 ? 24.421 -1.206 -33.964 1.00 63.38 85 ILE A C 1
ATOM 664 O O . ILE A 1 85 ? 24.963 -0.912 -35.026 1.00 63.38 85 ILE A O 1
ATOM 668 N N . SER A 1 86 ? 25.066 -1.863 -32.993 1.00 58.25 86 SER A N 1
ATOM 669 C CA . SER A 1 86 ? 26.190 -2.755 -33.332 1.00 58.25 86 SER A CA 1
ATOM 670 C C . SER A 1 86 ? 26.419 -3.948 -32.395 1.00 58.25 86 SER A C 1
ATOM 672 O O . SER A 1 86 ? 27.073 -4.887 -32.830 1.00 58.25 86 SER A O 1
ATOM 674 N N . GLU A 1 87 ? 25.856 -4.022 -31.178 1.00 63.56 87 GLU A N 1
ATOM 675 C CA . GLU A 1 87 ? 26.063 -5.192 -30.293 1.00 63.56 87 GLU A CA 1
ATOM 676 C C . GLU A 1 87 ? 24.779 -5.608 -29.543 1.00 63.56 87 GLU A C 1
ATOM 678 O O . GLU A 1 87 ? 24.427 -5.087 -28.487 1.00 63.56 87 GLU A O 1
ATOM 683 N N . GLY A 1 88 ? 24.038 -6.567 -30.113 1.00 62.69 88 GLY A N 1
ATOM 684 C CA . GLY A 1 88 ? 22.670 -6.931 -29.703 1.00 62.69 88 GLY A CA 1
ATOM 685 C C . GLY A 1 88 ? 22.502 -7.670 -28.365 1.00 62.69 88 GLY A C 1
ATOM 686 O O . GLY A 1 88 ? 21.368 -7.861 -27.927 1.00 62.69 88 GLY A O 1
ATOM 687 N N . GLY A 1 89 ? 23.583 -8.072 -27.688 1.00 70.19 89 GLY A N 1
ATOM 688 C CA . GLY A 1 89 ? 23.504 -8.855 -26.443 1.00 70.19 89 GLY A CA 1
ATOM 689 C C . GLY A 1 89 ? 22.893 -8.089 -25.261 1.00 70.19 89 GLY A C 1
ATOM 690 O O . GLY A 1 89 ? 22.074 -8.628 -24.516 1.00 70.19 89 GLY A O 1
ATOM 691 N N . TRP A 1 90 ? 23.221 -6.802 -25.123 1.00 71.50 90 TRP A N 1
ATOM 692 C CA . TRP A 1 90 ? 22.748 -5.964 -24.012 1.00 71.50 90 TRP A CA 1
ATOM 693 C C . TRP A 1 90 ? 21.267 -5.584 -24.131 1.00 71.50 90 TRP A C 1
ATOM 695 O O . TRP A 1 90 ? 20.590 -5.396 -23.120 1.00 71.50 90 TRP A O 1
ATOM 705 N N . LEU A 1 91 ? 20.732 -5.535 -25.356 1.00 73.06 91 LEU A N 1
ATOM 706 C CA . LEU A 1 91 ? 19.331 -5.184 -25.612 1.00 73.06 91 LEU A CA 1
ATOM 707 C C . LEU A 1 91 ? 18.360 -6.205 -25.010 1.00 73.06 91 LEU A C 1
ATOM 709 O O . LEU A 1 91 ? 17.319 -5.824 -24.474 1.00 73.06 91 LEU A O 1
ATOM 713 N N . ILE A 1 92 ? 18.713 -7.493 -25.051 1.00 76.81 92 ILE A N 1
ATOM 714 C CA . ILE A 1 92 ? 17.877 -8.572 -24.511 1.00 76.81 92 ILE A CA 1
ATOM 715 C C . ILE A 1 92 ? 17.809 -8.479 -22.981 1.00 76.81 92 ILE A C 1
ATOM 717 O O . ILE A 1 92 ? 16.721 -8.561 -22.412 1.00 76.81 92 ILE A O 1
ATOM 721 N N . LEU A 1 93 ? 18.942 -8.235 -22.311 1.00 79.69 93 LEU A N 1
ATOM 722 C CA . LEU A 1 93 ? 18.990 -8.071 -20.853 1.00 79.69 93 LEU A CA 1
ATOM 723 C C . LEU A 1 93 ? 18.180 -6.856 -20.387 1.00 79.69 93 LEU A C 1
ATOM 725 O O . LEU A 1 93 ? 17.402 -6.961 -19.438 1.00 79.69 93 LEU A O 1
ATOM 729 N N . ILE A 1 94 ? 18.299 -5.725 -21.091 1.00 77.94 94 ILE A N 1
ATOM 730 C CA . ILE A 1 94 ? 17.504 -4.521 -20.816 1.00 77.94 94 ILE A CA 1
ATOM 731 C C . ILE A 1 94 ? 16.010 -4.818 -20.985 1.00 77.94 94 ILE A C 1
ATOM 733 O O . ILE A 1 94 ? 15.199 -4.393 -20.160 1.00 77.94 94 ILE A O 1
ATOM 737 N N . LEU A 1 95 ? 15.624 -5.561 -22.025 1.00 79.00 95 LEU A N 1
ATOM 738 C CA . LEU A 1 95 ? 14.226 -5.898 -22.280 1.00 79.00 95 LEU A CA 1
ATOM 739 C C . LEU A 1 95 ? 13.649 -6.795 -21.178 1.00 79.00 95 LEU A C 1
ATOM 741 O O . LEU A 1 95 ? 12.572 -6.496 -20.664 1.00 79.00 95 LEU A O 1
ATOM 745 N N . ILE A 1 96 ? 14.384 -7.829 -20.756 1.00 85.31 96 ILE A N 1
ATOM 746 C CA . ILE A 1 96 ? 13.986 -8.707 -19.644 1.00 85.31 96 ILE A CA 1
ATOM 747 C C . ILE A 1 96 ? 13.827 -7.898 -18.350 1.00 85.31 96 ILE A C 1
ATOM 749 O O . ILE A 1 96 ? 12.808 -8.018 -17.670 1.00 85.31 96 ILE A O 1
ATOM 753 N N . PHE A 1 97 ? 14.788 -7.027 -18.031 1.00 84.00 97 PHE A N 1
ATOM 754 C CA . PHE A 1 97 ? 14.736 -6.191 -16.830 1.00 84.00 97 PHE A CA 1
ATOM 755 C C . PHE A 1 97 ? 13.521 -5.248 -16.824 1.00 84.00 97 PHE A C 1
ATOM 757 O O . PHE A 1 97 ? 12.827 -5.133 -15.813 1.00 84.00 97 PHE A O 1
ATOM 764 N N . ASN A 1 98 ? 13.195 -4.638 -17.969 1.00 82.12 98 ASN A N 1
ATOM 765 C CA . ASN A 1 98 ? 11.996 -3.805 -18.112 1.00 82.12 98 ASN A CA 1
ATOM 766 C C . ASN A 1 98 ? 10.703 -4.605 -17.891 1.00 82.12 98 ASN A C 1
ATOM 768 O O . ASN A 1 98 ? 9.786 -4.109 -17.238 1.00 82.12 98 ASN A O 1
ATOM 772 N N . VAL A 1 99 ? 10.621 -5.835 -18.410 1.00 85.94 99 VAL A N 1
ATOM 773 C CA . VAL A 1 99 ? 9.449 -6.705 -18.208 1.00 85.94 99 VAL A CA 1
ATOM 774 C C . VAL A 1 99 ? 9.278 -7.058 -16.729 1.00 85.94 99 VAL A C 1
ATOM 776 O O . VAL A 1 99 ? 8.162 -6.994 -16.220 1.00 85.94 99 VAL A O 1
ATOM 779 N N . LEU A 1 100 ? 10.365 -7.367 -16.015 1.00 89.00 100 LEU A N 1
ATOM 780 C CA . LEU A 1 100 ? 10.309 -7.670 -14.580 1.00 89.00 100 LEU A CA 1
ATOM 781 C C . LEU A 1 100 ? 9.824 -6.475 -13.750 1.00 89.00 100 LEU A C 1
ATOM 783 O O . LEU A 1 100 ? 8.930 -6.639 -12.919 1.00 89.00 100 LEU A O 1
ATOM 787 N N . ILE A 1 101 ? 10.352 -5.273 -14.011 1.00 85.75 101 ILE A N 1
ATOM 788 C CA . ILE A 1 101 ? 9.876 -4.040 -13.361 1.00 85.75 101 ILE A CA 1
ATOM 789 C C . ILE A 1 101 ? 8.389 -3.830 -13.645 1.00 85.75 101 ILE A C 1
ATOM 791 O O . ILE A 1 101 ? 7.625 -3.496 -12.742 1.00 85.75 101 ILE A O 1
ATOM 795 N N . PHE A 1 102 ? 7.959 -4.058 -14.885 1.00 84.62 102 PHE A N 1
ATOM 796 C CA . PHE A 1 102 ? 6.566 -3.879 -15.274 1.00 84.62 102 PHE A CA 1
ATOM 797 C C . PHE A 1 102 ? 5.624 -4.845 -14.540 1.00 84.62 102 PHE A C 1
ATOM 799 O O . PHE A 1 102 ? 4.590 -4.419 -14.028 1.00 84.62 102 PHE A O 1
ATOM 806 N N . ILE A 1 103 ? 6.000 -6.123 -14.417 1.00 89.06 103 ILE A N 1
ATOM 807 C CA . ILE A 1 103 ? 5.234 -7.120 -13.652 1.00 89.06 103 ILE A CA 1
ATOM 808 C C . ILE A 1 103 ? 5.147 -6.719 -12.174 1.00 89.06 103 ILE A C 1
ATOM 810 O O . ILE A 1 103 ? 4.054 -6.718 -11.604 1.00 89.06 103 ILE A O 1
ATOM 814 N N . PHE A 1 104 ? 6.274 -6.337 -11.565 1.00 88.50 104 PHE A N 1
ATOM 815 C CA . PHE A 1 104 ? 6.314 -5.886 -10.172 1.00 88.50 104 PHE A CA 1
ATOM 816 C C . PHE A 1 104 ? 5.399 -4.674 -9.939 1.00 88.50 104 PHE A C 1
ATOM 818 O O . PHE A 1 104 ? 4.645 -4.634 -8.969 1.00 88.50 104 PHE A O 1
ATOM 825 N N . MET A 1 105 ? 5.403 -3.718 -10.868 1.00 82.31 105 MET A N 1
ATOM 826 C CA . MET A 1 105 ? 4.561 -2.524 -10.803 1.00 82.31 105 MET A CA 1
ATOM 827 C C . MET A 1 105 ? 3.069 -2.823 -10.958 1.00 82.31 105 MET A C 1
ATOM 829 O O . MET A 1 105 ? 2.255 -2.243 -10.240 1.00 82.31 105 MET A O 1
ATOM 833 N N . ILE A 1 106 ? 2.690 -3.737 -11.859 1.00 86.50 106 ILE A N 1
ATOM 834 C CA . ILE A 1 106 ? 1.296 -4.192 -11.974 1.00 86.50 106 ILE A CA 1
ATOM 835 C C . ILE A 1 106 ? 0.844 -4.843 -10.669 1.00 86.50 106 ILE A C 1
ATOM 837 O O . ILE A 1 106 ? -0.255 -4.557 -10.196 1.00 86.50 106 ILE A O 1
ATOM 841 N N . TYR A 1 107 ? 1.687 -5.689 -10.074 1.00 89.31 107 TYR A N 1
ATOM 842 C CA . TYR A 1 107 ? 1.385 -6.323 -8.795 1.00 89.31 107 TYR A CA 1
ATOM 843 C C . TYR A 1 107 ? 1.198 -5.289 -7.675 1.00 89.31 107 TYR A C 1
ATOM 845 O O . TYR A 1 107 ? 0.214 -5.359 -6.940 1.00 89.31 107 TYR A O 1
ATOM 853 N N . ALA A 1 108 ? 2.085 -4.291 -7.587 1.00 85.00 108 ALA A N 1
ATOM 854 C CA . ALA A 1 108 ? 1.957 -3.197 -6.626 1.00 85.00 108 ALA A CA 1
ATOM 855 C C . ALA A 1 108 ? 0.631 -2.438 -6.809 1.00 85.00 108 ALA A C 1
ATOM 857 O O . ALA A 1 108 ? -0.132 -2.295 -5.860 1.00 85.00 108 ALA A O 1
ATOM 858 N N . LEU A 1 109 ? 0.288 -2.045 -8.040 1.00 85.25 109 LEU A N 1
ATOM 859 C CA . LEU A 1 109 ? -0.983 -1.371 -8.336 1.00 85.25 109 LEU A CA 1
ATOM 860 C C . LEU A 1 109 ? -2.211 -2.217 -8.006 1.00 85.25 109 LEU A C 1
ATOM 862 O O . LEU A 1 109 ? -3.220 -1.687 -7.537 1.00 85.25 109 LEU A O 1
ATOM 866 N N . TYR A 1 110 ? -2.145 -3.520 -8.279 1.00 88.25 110 TYR A N 1
ATOM 867 C CA . TYR A 1 110 ? -3.217 -4.444 -7.939 1.00 88.25 110 TYR A CA 1
ATOM 868 C C . TYR A 1 110 ? -3.439 -4.482 -6.425 1.00 88.25 110 TYR A C 1
ATOM 870 O O . TYR A 1 110 ? -4.578 -4.349 -5.977 1.00 88.25 110 TYR A O 1
ATOM 878 N N . LYS A 1 111 ? -2.354 -4.590 -5.650 1.00 87.44 111 LYS A N 1
ATOM 879 C CA . LYS A 1 111 ? -2.397 -4.594 -4.188 1.00 87.44 111 LYS A CA 1
ATOM 880 C C . LYS A 1 111 ? -2.991 -3.296 -3.629 1.00 87.44 111 LYS A C 1
ATOM 882 O O . LYS A 1 111 ? -3.947 -3.358 -2.865 1.00 87.44 111 LYS A O 1
ATOM 887 N N . GLU A 1 112 ? -2.506 -2.137 -4.072 1.00 86.19 112 GLU A N 1
ATOM 888 C CA . GLU A 1 112 ? -3.020 -0.828 -3.628 1.00 86.19 112 GLU A CA 1
ATOM 889 C C . GLU A 1 112 ? -4.514 -0.657 -3.943 1.00 86.19 112 GLU A C 1
ATOM 891 O O . GLU A 1 112 ? -5.315 -0.184 -3.132 1.00 86.19 112 GLU A O 1
ATOM 896 N N . ARG A 1 113 ? -4.930 -1.090 -5.139 1.00 86.69 113 ARG A N 1
ATOM 897 C CA . ARG A 1 113 ? -6.339 -1.056 -5.540 1.00 86.69 113 ARG A CA 1
ATOM 898 C C . ARG A 1 113 ? -7.191 -1.997 -4.695 1.00 86.69 113 ARG A C 1
ATOM 900 O O . ARG A 1 113 ? -8.336 -1.658 -4.398 1.00 86.69 113 ARG A O 1
ATOM 907 N N . GLN A 1 114 ? -6.661 -3.161 -4.330 1.00 89.75 114 GLN A N 1
ATOM 908 C CA . GLN A 1 114 ? -7.345 -4.090 -3.443 1.00 89.75 114 GLN A CA 1
ATOM 909 C C . GLN A 1 114 ? -7.565 -3.459 -2.064 1.00 89.75 114 GLN A C 1
ATOM 911 O O . GLN A 1 114 ? -8.703 -3.440 -1.603 1.00 89.75 114 GLN A O 1
ATOM 916 N N . GLU A 1 115 ? -6.535 -2.876 -1.448 1.00 89.25 115 GLU A N 1
ATOM 917 C CA . GLU A 1 115 ? -6.658 -2.214 -0.140 1.00 89.25 115 GLU A CA 1
ATOM 918 C C . GLU A 1 115 ? -7.688 -1.074 -0.171 1.00 89.25 115 GLU A C 1
ATOM 920 O O . GLU A 1 115 ? -8.553 -0.973 0.702 1.00 89.25 115 GLU A O 1
ATOM 925 N N . MET A 1 116 ? -7.679 -0.260 -1.231 1.00 90.06 116 MET A N 1
ATOM 926 C CA . MET A 1 116 ? -8.681 0.790 -1.421 1.00 90.06 116 MET A CA 1
ATOM 927 C C . MET A 1 116 ? -10.105 0.223 -1.556 1.00 90.06 116 MET A C 1
ATOM 929 O O . MET A 1 116 ? -11.044 0.772 -0.973 1.00 90.06 116 MET A O 1
ATOM 933 N N . ASN A 1 117 ? -10.280 -0.869 -2.308 1.00 90.94 117 ASN A N 1
ATOM 934 C CA . ASN A 1 117 ? -11.576 -1.529 -2.459 1.00 90.94 117 ASN A CA 1
ATOM 935 C C . ASN A 1 117 ? -12.076 -2.073 -1.116 1.00 90.94 117 ASN A C 1
ATOM 937 O O . ASN A 1 117 ? -13.230 -1.829 -0.774 1.00 90.94 117 ASN A O 1
ATOM 941 N N . GLU A 1 118 ? -11.213 -2.726 -0.338 1.00 93.00 118 GLU A N 1
ATOM 942 C CA . GLU A 1 118 ? -11.534 -3.262 0.989 1.00 93.00 118 GLU A CA 1
ATOM 943 C C . GLU A 1 118 ? -11.963 -2.163 1.966 1.00 93.00 118 GLU A C 1
ATOM 945 O O . GLU A 1 118 ? -13.014 -2.266 2.599 1.00 93.00 118 GLU A O 1
ATOM 950 N N . LEU A 1 119 ? -11.205 -1.064 2.040 1.00 92.94 119 LEU A N 1
ATOM 951 C CA . LEU A 1 119 ? -11.554 0.081 2.884 1.00 92.94 119 LEU A CA 1
ATOM 952 C C . LEU A 1 119 ? -12.867 0.743 2.438 1.00 92.94 119 LEU A C 1
ATOM 954 O O . LEU A 1 119 ? -13.666 1.178 3.273 1.00 92.94 119 LEU A O 1
ATOM 958 N N . SER A 1 120 ? -13.115 0.814 1.126 1.00 92.38 120 SER A N 1
ATOM 959 C CA . SER A 1 120 ? -14.366 1.354 0.583 1.00 92.38 120 SER A CA 1
ATOM 960 C C . SER A 1 120 ? -15.563 0.441 0.863 1.00 92.38 120 SER A C 1
ATOM 962 O O . SER A 1 120 ? -16.656 0.923 1.167 1.00 92.38 120 SER A O 1
ATOM 964 N N . GLU A 1 121 ? -15.361 -0.876 0.806 1.00 93.31 121 GLU A N 1
ATOM 965 C CA . GLU A 1 121 ? -16.373 -1.872 1.133 1.00 93.31 121 GLU A CA 1
ATOM 966 C C . GLU A 1 121 ? -16.731 -1.777 2.613 1.00 93.31 121 GLU A C 1
ATOM 968 O O . GLU A 1 121 ? -17.911 -1.683 2.956 1.00 93.31 121 GLU A O 1
ATOM 973 N N . TYR A 1 122 ? -15.721 -1.669 3.476 1.00 93.94 122 TYR A N 1
ATOM 974 C CA . TYR A 1 122 ? -15.926 -1.495 4.904 1.00 93.94 122 TYR A CA 1
ATOM 975 C C . TYR A 1 122 ? -16.700 -0.208 5.208 1.00 93.94 122 TYR A C 1
ATOM 977 O O . TYR A 1 122 ? -17.663 -0.240 5.971 1.00 93.94 122 TYR A O 1
ATOM 985 N N . LYS A 1 123 ? -16.361 0.909 4.550 1.00 93.31 123 LYS A N 1
ATOM 986 C CA . LYS A 1 123 ? -17.091 2.180 4.697 1.00 93.31 123 LYS A CA 1
ATOM 987 C C . LYS A 1 123 ? -18.573 2.059 4.328 1.00 93.31 123 LYS A C 1
ATOM 989 O O . LYS A 1 123 ? -19.416 2.638 5.005 1.00 93.31 123 LYS A O 1
ATOM 994 N N . ASN A 1 124 ? -18.885 1.345 3.248 1.00 94.06 124 ASN A N 1
ATOM 995 C CA . ASN A 1 124 ? -20.239 1.301 2.689 1.00 94.06 124 ASN A CA 1
ATOM 996 C C . ASN A 1 124 ? -21.114 0.191 3.286 1.00 94.06 124 ASN A C 1
ATOM 998 O O . ASN A 1 124 ? -22.331 0.338 3.353 1.00 94.06 124 ASN A O 1
ATOM 1002 N N . ARG A 1 125 ? -20.514 -0.944 3.656 1.00 93.31 125 ARG A N 1
ATOM 1003 C CA . ARG A 1 125 ? -21.224 -2.178 4.032 1.00 93.31 125 ARG A CA 1
ATOM 1004 C C . ARG A 1 125 ? -20.805 -2.737 5.390 1.00 93.31 125 ARG A C 1
ATOM 1006 O O . ARG A 1 125 ? -21.467 -3.643 5.889 1.00 93.31 125 ARG A O 1
ATOM 1013 N N . GLY A 1 126 ? -19.719 -2.239 5.983 1.00 91.62 126 GLY A N 1
ATOM 1014 C CA . GLY A 1 126 ? -19.120 -2.833 7.182 1.00 91.62 126 GLY A CA 1
ATOM 1015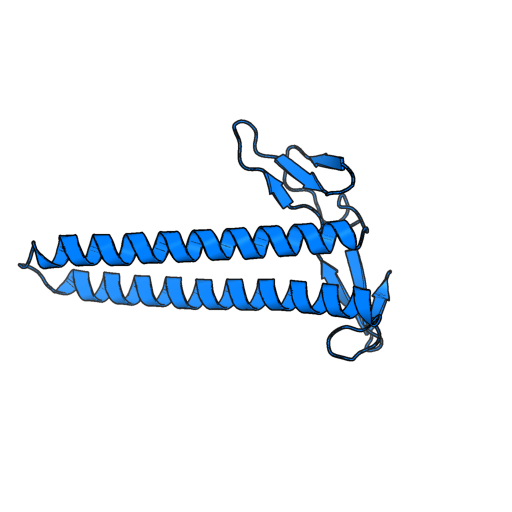 C C . GLY A 1 126 ? -18.500 -4.212 6.926 1.00 91.62 126 GLY A C 1
ATOM 1016 O O . GLY A 1 126 ? -18.348 -5.005 7.856 1.00 91.62 126 GLY A O 1
ATOM 1017 N N . THR A 1 127 ? -18.178 -4.530 5.668 1.00 93.00 127 THR A N 1
ATOM 1018 C CA . THR A 1 127 ? -17.607 -5.818 5.255 1.00 93.00 127 THR A CA 1
ATOM 1019 C C . THR A 1 127 ? -16.288 -5.638 4.510 1.00 93.00 127 THR A C 1
ATOM 1021 O O . THR A 1 127 ? -16.056 -4.600 3.900 1.00 93.00 127 THR A O 1
ATOM 1024 N N . ILE A 1 128 ? -15.428 -6.654 4.562 1.00 90.69 128 ILE A N 1
ATOM 1025 C CA . ILE A 1 128 ? -14.199 -6.778 3.771 1.00 90.69 128 ILE A CA 1
ATOM 1026 C C . ILE A 1 128 ? -14.278 -8.119 3.042 1.00 90.69 128 ILE A C 1
ATOM 1028 O O . ILE A 1 128 ? -14.355 -9.165 3.689 1.00 90.69 128 ILE A O 1
ATOM 1032 N N . GLY A 1 129 ? -14.314 -8.107 1.709 1.00 88.44 129 GLY A N 1
ATOM 1033 C CA . GLY A 1 129 ? -14.464 -9.327 0.912 1.00 88.44 129 GLY A CA 1
ATOM 1034 C C . GLY A 1 129 ? -15.774 -10.070 1.196 1.00 88.44 129 GLY A C 1
ATOM 1035 O O . GLY A 1 129 ? -15.806 -11.298 1.177 1.00 88.44 129 GLY A O 1
ATOM 1036 N N . GLY A 1 130 ? -16.846 -9.346 1.532 1.00 88.75 130 GLY A N 1
ATOM 1037 C CA . GLY A 1 130 ? -18.141 -9.905 1.929 1.00 88.75 130 GLY A CA 1
ATOM 1038 C C . GLY A 1 130 ? -18.215 -10.428 3.369 1.00 88.75 130 GLY A C 1
ATOM 1039 O O . GLY A 1 130 ? -19.289 -10.833 3.815 1.00 88.75 130 GLY A O 1
ATOM 1040 N N . ILE A 1 131 ? -17.117 -10.394 4.127 1.00 91.75 131 ILE A N 1
ATOM 1041 C CA . ILE A 1 131 ? -17.066 -10.834 5.526 1.00 91.75 131 ILE A CA 1
ATOM 1042 C C . ILE A 1 131 ? -17.245 -9.618 6.433 1.00 91.75 131 ILE A C 1
ATOM 1044 O O . ILE A 1 131 ? -16.579 -8.604 6.241 1.00 91.75 131 ILE A O 1
ATOM 1048 N N . LYS A 1 132 ? -18.119 -9.700 7.446 1.00 92.00 132 LYS A N 1
ATOM 1049 C CA . LYS A 1 132 ? -18.269 -8.625 8.444 1.00 92.00 132 LYS A CA 1
ATOM 1050 C C . LYS A 1 132 ? -16.927 -8.319 9.099 1.00 92.00 132 LYS A C 1
ATOM 1052 O O . LYS A 1 132 ? -16.249 -9.234 9.565 1.00 92.00 132 LYS A O 1
ATOM 1057 N N . ALA A 1 133 ? -16.578 -7.043 9.152 1.00 93.88 133 ALA A N 1
ATOM 1058 C CA . ALA A 1 133 ? -15.384 -6.568 9.825 1.00 93.88 133 ALA A CA 1
ATOM 1059 C C . ALA A 1 133 ? -15.765 -5.585 10.932 1.00 93.88 133 ALA A C 1
ATOM 1061 O O . ALA A 1 133 ? -16.824 -4.958 10.896 1.00 93.88 133 ALA A O 1
ATOM 1062 N N . PHE A 1 134 ? -14.899 -5.471 11.930 1.00 91.81 134 PHE A N 1
ATOM 1063 C CA . PHE A 1 134 ? -15.093 -4.617 13.092 1.00 91.81 134 PHE A CA 1
ATOM 1064 C C . PHE A 1 134 ? -13.809 -3.845 13.355 1.00 91.81 134 PHE A C 1
ATOM 1066 O O . PHE A 1 134 ? -12.721 -4.422 13.343 1.00 91.81 134 PHE A O 1
ATOM 1073 N N . LYS A 1 135 ? -13.933 -2.543 13.603 1.00 90.31 135 LYS A N 1
ATOM 1074 C CA . LYS A 1 135 ? -12.810 -1.736 14.076 1.00 90.31 135 LYS A CA 1
ATOM 1075 C C . LYS A 1 135 ? -12.420 -2.191 15.484 1.00 90.31 135 LYS A C 1
ATOM 1077 O O . LYS A 1 135 ? -13.301 -2.366 16.326 1.00 90.31 135 LYS A O 1
ATOM 1082 N N . ILE A 1 136 ? -11.122 -2.382 15.703 1.00 87.44 136 ILE A N 1
ATOM 1083 C CA . ILE A 1 136 ? -10.526 -2.730 17.001 1.00 87.44 136 ILE A CA 1
ATOM 1084 C C . ILE A 1 136 ? -9.559 -1.651 17.474 1.00 87.44 136 ILE A C 1
ATOM 1086 O O . ILE A 1 136 ? -9.047 -0.902 16.610 1.00 87.44 136 ILE A O 1
#

Secondary structure (DSSP, 8-state):
--EEEEETTS-EEEE---EEE-SSS-EEE-TTS-EESS---TTTS---HHHHHHHHHHHHHHHHHHHHHHHHHHHHHHHHHHT--S-THHHHHHHHHHHHHHHHHHHHHHHHHHHHHHHHHHHHHSEETTEEEEE-

pLDDT: mean 85.11, std 7.84, range [58.25, 94.06]